Protein AF-A0A7G2LX81-F1 (afdb_monomer_lite)

Radius of gyration: 15.37 Å; chains: 1; bounding box: 32×20×50 Å

Sequence (93 aa):
DKDISMANLKWTLEEFFAAFFEIDGIKTRFRASHFPFTEPSAEVDIQCSWVDGQLRIGEGDGWLEVLGSGMVHPKVLQAGGIDPNEWQGFAFG

Secondary structure (DSSP, 8-state):
--S--HHHHHHHHHHHHHHHHT-TT--EEEEEEEETTEEEEEEEEEEEEEETTEEEET-SSEEEEEEEEEEEPHHHHHHTT--TTT---EEE-

pLDDT: mean 96.98, std 1.96, range [85.38, 98.69]

Foldseek 3Di:
DQDDDVVNVVVVVQVVCCVVVVHHPWDKDWDADDDPQAPRKTFIWTDWDADPNDIDTSDDHDIDTDKIKHKGDQVNCVVVVHHPNRDTDMDMD

Structure (mmCIF, N/CA/C/O backbone):
data_AF-A0A7G2LX81-F1
#
_entry.id   AF-A0A7G2LX81-F1
#
loop_
_atom_site.group_PDB
_atom_site.id
_atom_site.type_symbol
_atom_site.label_atom_id
_atom_site.label_alt_id
_atom_site.label_comp_id
_atom_site.label_asym_id
_atom_site.label_entity_id
_atom_site.l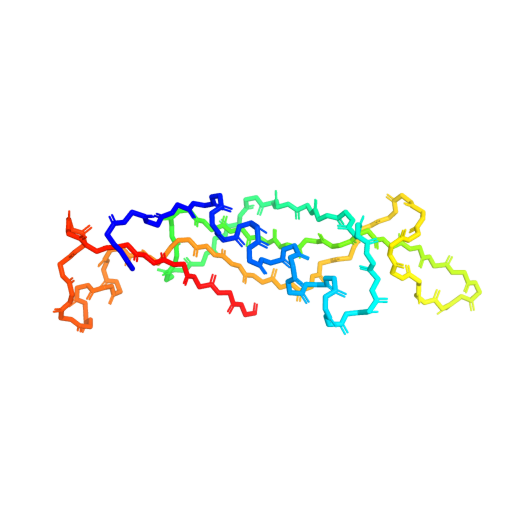abel_seq_id
_atom_site.pdbx_PDB_ins_code
_atom_site.Cartn_x
_atom_site.Cartn_y
_atom_site.Cartn_z
_atom_site.occupancy
_atom_site.B_iso_or_equiv
_atom_site.auth_seq_id
_atom_site.auth_comp_id
_atom_site.auth_asym_id
_atom_site.auth_atom_id
_atom_site.pdbx_PDB_model_num
ATOM 1 N N . ASP A 1 1 ? -1.697 -6.857 13.217 1.00 85.38 1 ASP A N 1
ATOM 2 C CA . ASP A 1 1 ? -0.727 -6.698 14.324 1.00 85.38 1 ASP A CA 1
ATOM 3 C C . ASP A 1 1 ? -1.124 -5.448 15.117 1.00 85.38 1 ASP A C 1
ATOM 5 O O . ASP A 1 1 ? -2.031 -4.746 14.673 1.00 85.38 1 ASP A O 1
ATOM 9 N N . LYS A 1 2 ? -0.543 -5.194 16.289 1.00 92.00 2 LYS A N 1
ATOM 10 C CA . LYS A 1 2 ? -0.884 -4.034 17.133 1.00 92.00 2 LYS A CA 1
ATOM 11 C C . LYS A 1 2 ? -0.173 -2.748 16.709 1.00 92.00 2 LYS A C 1
ATOM 13 O O . LYS A 1 2 ? -0.614 -1.672 17.085 1.00 92.00 2 LYS A O 1
ATOM 18 N N . ASP A 1 3 ? 0.898 -2.874 15.927 1.00 94.38 3 ASP A N 1
ATOM 19 C CA . ASP A 1 3 ? 1.705 -1.754 15.433 1.00 94.38 3 ASP A CA 1
ATOM 20 C C . ASP A 1 3 ? 1.849 -1.842 13.903 1.00 94.38 3 ASP A C 1
ATOM 22 O O . ASP A 1 3 ? 2.910 -2.150 13.361 1.00 94.38 3 ASP A O 1
ATOM 26 N N . ILE A 1 4 ? 0.727 -1.674 13.189 1.00 96.94 4 ILE A N 1
ATOM 27 C CA . ILE A 1 4 ? 0.690 -1.665 11.717 1.00 96.94 4 ILE A CA 1
ATOM 28 C C . ILE A 1 4 ? 0.437 -0.247 11.232 1.00 96.94 4 ILE A C 1
ATOM 30 O O . ILE A 1 4 ? -0.542 0.398 11.600 1.00 96.94 4 ILE A O 1
ATOM 34 N N . SER A 1 5 ? 1.279 0.206 10.311 1.00 96.69 5 SER A N 1
ATOM 35 C CA . SER A 1 5 ? 1.220 1.542 9.731 1.00 96.69 5 SER A CA 1
ATOM 36 C C . SER A 1 5 ? 1.150 1.509 8.203 1.00 96.69 5 SER A C 1
ATOM 38 O O . SER A 1 5 ? 1.404 0.486 7.562 1.00 96.69 5 SER A O 1
ATOM 40 N N . MET A 1 6 ? 0.904 2.675 7.597 1.00 97.06 6 MET A N 1
ATOM 41 C CA . MET A 1 6 ? 1.040 2.838 6.145 1.00 97.06 6 MET A CA 1
ATOM 42 C C . MET A 1 6 ? 2.456 2.543 5.643 1.00 97.06 6 MET A C 1
ATOM 44 O O . MET A 1 6 ? 2.609 2.197 4.477 1.00 97.06 6 MET A O 1
ATOM 48 N N . ALA A 1 7 ? 3.493 2.663 6.481 1.00 97.50 7 ALA A N 1
ATOM 49 C CA . ALA A 1 7 ? 4.848 2.297 6.075 1.00 97.50 7 ALA A CA 1
ATOM 50 C C . ALA A 1 7 ? 4.953 0.788 5.807 1.00 97.50 7 ALA A C 1
ATOM 52 O O . ALA A 1 7 ? 5.560 0.384 4.820 1.00 97.50 7 ALA A O 1
ATOM 53 N N . ASN A 1 8 ? 4.287 -0.036 6.626 1.00 98.25 8 ASN A N 1
ATOM 54 C CA . ASN A 1 8 ? 4.235 -1.482 6.420 1.00 98.25 8 ASN A CA 1
ATOM 55 C C . ASN A 1 8 ? 3.484 -1.837 5.132 1.00 98.25 8 ASN A C 1
ATOM 57 O O . ASN A 1 8 ? 3.946 -2.701 4.390 1.00 98.25 8 ASN A O 1
ATOM 61 N N . LEU A 1 9 ? 2.367 -1.155 4.843 1.00 98.38 9 LEU A N 1
ATOM 62 C CA . LEU A 1 9 ? 1.639 -1.339 3.584 1.00 98.38 9 LEU A CA 1
ATOM 63 C C . LEU A 1 9 ? 2.516 -0.985 2.378 1.00 98.38 9 LEU A C 1
ATOM 65 O O . LEU A 1 9 ? 2.603 -1.771 1.440 1.00 98.38 9 LEU A O 1
ATOM 69 N N . LYS A 1 10 ? 3.187 0.173 2.414 1.00 97.56 10 LYS A N 1
ATOM 70 C CA . LYS A 1 10 ? 4.069 0.618 1.327 1.00 97.56 10 LYS A CA 1
ATOM 71 C C . LYS A 1 10 ? 5.174 -0.388 1.049 1.00 97.56 10 LYS A C 1
ATOM 73 O O . LYS A 1 10 ? 5.301 -0.822 -0.087 1.00 97.56 10 LYS A O 1
ATOM 78 N N . TRP A 1 11 ? 5.892 -0.803 2.091 1.00 97.44 11 TRP A N 1
ATOM 79 C CA . TRP A 1 11 ? 6.964 -1.782 1.952 1.00 97.44 11 TRP A CA 1
ATOM 80 C C . TRP A 1 11 ? 6.4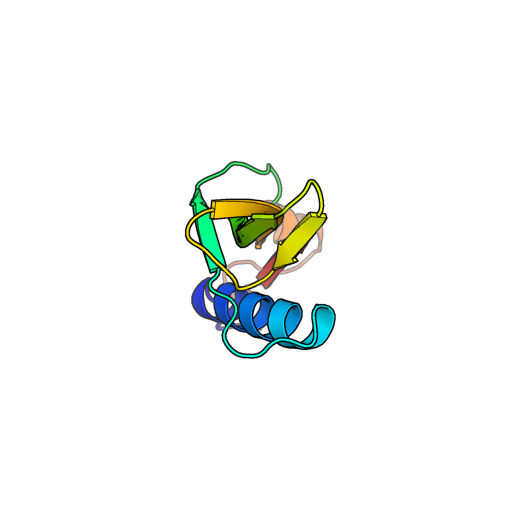40 -3.118 1.414 1.00 97.44 11 TRP A C 1
ATOM 82 O O . TRP A 1 11 ? 6.985 -3.656 0.462 1.00 97.44 11 TRP A O 1
ATOM 92 N N . THR A 1 12 ? 5.318 -3.611 1.950 1.00 97.88 12 THR A N 1
ATOM 93 C CA . THR A 1 12 ? 4.698 -4.859 1.469 1.00 97.88 12 THR A CA 1
ATOM 94 C C . THR A 1 12 ? 4.376 -4.790 -0.023 1.00 97.88 12 THR A C 1
ATOM 96 O O . THR A 1 12 ? 4.605 -5.758 -0.740 1.00 97.88 12 THR A O 1
ATOM 99 N N . LEU A 1 13 ? 3.853 -3.658 -0.497 1.00 98.00 13 LEU A N 1
ATOM 100 C CA . LEU A 1 13 ? 3.518 -3.473 -1.906 1.00 98.00 13 LEU A CA 1
ATOM 101 C C . LEU A 1 13 ? 4.756 -3.294 -2.791 1.00 98.00 13 LEU A C 1
ATOM 103 O O . LEU A 1 13 ? 4.790 -3.847 -3.883 1.00 98.00 13 LEU A O 1
ATOM 107 N N . GLU A 1 14 ? 5.774 -2.568 -2.328 1.00 96.75 14 GLU A N 1
ATOM 108 C CA . GLU A 1 14 ? 7.059 -2.437 -3.028 1.00 96.75 14 GLU A CA 1
ATOM 109 C C . GLU A 1 14 ? 7.715 -3.810 -3.245 1.00 96.75 14 GLU A C 1
ATOM 111 O O . GLU A 1 14 ? 8.061 -4.149 -4.377 1.00 96.75 14 GLU A O 1
ATOM 116 N N . GLU A 1 15 ? 7.785 -4.639 -2.200 1.00 97.69 15 GLU A N 1
ATOM 117 C CA . GLU A 1 15 ? 8.309 -6.008 -2.294 1.00 97.69 15 GLU A CA 1
ATOM 118 C C . GLU A 1 15 ? 7.405 -6.919 -3.134 1.00 97.69 15 GLU A C 1
ATOM 120 O O . GLU A 1 15 ? 7.894 -7.729 -3.922 1.00 97.69 15 GLU A O 1
ATOM 125 N N . PHE A 1 16 ? 6.080 -6.780 -3.009 1.00 97.62 16 PHE A N 1
ATOM 126 C CA . PHE A 1 16 ? 5.131 -7.534 -3.826 1.00 97.62 16 PHE A CA 1
ATOM 127 C C . PHE A 1 16 ? 5.340 -7.257 -5.314 1.00 97.62 16 PHE A C 1
ATOM 129 O O . PHE A 1 16 ? 5.403 -8.204 -6.092 1.00 97.62 16 PHE A O 1
ATOM 136 N N . PHE A 1 17 ? 5.478 -5.995 -5.724 1.00 97.25 17 PHE A N 1
ATOM 137 C CA . PHE A 1 17 ? 5.703 -5.668 -7.131 1.00 97.25 17 PHE A CA 1
ATOM 138 C C . PHE A 1 17 ? 7.068 -6.134 -7.620 1.00 97.25 17 PHE A C 1
ATOM 140 O O . PHE A 1 17 ? 7.145 -6.646 -8.736 1.00 97.25 17 PHE A O 1
ATOM 147 N N . ALA A 1 18 ? 8.115 -6.003 -6.800 1.00 96.31 18 ALA A N 1
ATOM 148 C CA . ALA A 1 18 ? 9.436 -6.508 -7.157 1.00 96.31 18 ALA A CA 1
ATOM 149 C C . ALA A 1 18 ? 9.402 -8.023 -7.416 1.00 96.31 18 ALA A C 1
ATOM 151 O O . ALA A 1 18 ? 9.895 -8.492 -8.441 1.00 96.31 18 ALA A O 1
ATOM 152 N N . ALA A 1 19 ? 8.726 -8.776 -6.544 1.00 97.62 19 ALA A N 1
ATOM 153 C CA . ALA A 1 19 ? 8.549 -10.215 -6.696 1.00 97.62 19 ALA A CA 1
ATOM 154 C C . ALA A 1 19 ? 7.613 -10.593 -7.858 1.00 97.62 19 ALA A C 1
ATOM 156 O O . ALA A 1 19 ? 7.896 -11.538 -8.586 1.00 97.62 19 ALA A O 1
ATOM 157 N N . PHE A 1 20 ? 6.497 -9.881 -8.036 1.00 96.94 20 PHE A N 1
ATOM 158 C CA . PHE A 1 20 ? 5.473 -10.214 -9.030 1.00 96.94 20 PHE A CA 1
ATOM 159 C C . PHE A 1 20 ? 5.924 -9.929 -10.464 1.00 96.94 20 PHE A C 1
ATOM 161 O O . PHE A 1 20 ? 5.635 -10.711 -11.366 1.00 96.94 20 PHE A O 1
ATOM 168 N N . PHE A 1 21 ? 6.615 -8.808 -10.679 1.00 95.88 21 PHE A N 1
ATOM 169 C CA . PHE A 1 21 ? 7.138 -8.438 -11.994 1.00 95.88 21 PHE A CA 1
ATOM 170 C C . PHE A 1 21 ? 8.568 -8.924 -12.233 1.00 95.88 21 PHE A C 1
ATOM 172 O O . PHE A 1 21 ? 9.066 -8.746 -13.340 1.00 95.88 21 PHE A O 1
ATOM 179 N N . GLU A 1 22 ? 9.212 -9.526 -11.227 1.00 96.75 22 GLU A N 1
ATOM 180 C CA . GLU A 1 22 ? 10.606 -9.989 -11.277 1.00 96.75 22 GLU A CA 1
ATOM 181 C C . GLU A 1 22 ? 11.593 -8.857 -11.637 1.00 96.75 22 GLU A C 1
ATOM 183 O O . GLU A 1 22 ? 12.556 -9.050 -12.381 1.00 96.75 22 GLU A O 1
ATOM 188 N N . ILE A 1 23 ? 11.341 -7.648 -11.121 1.00 95.69 23 ILE A N 1
ATOM 189 C CA . ILE A 1 23 ? 12.157 -6.449 -11.361 1.00 95.69 23 ILE A CA 1
ATOM 190 C C . ILE A 1 23 ? 12.451 -5.773 -10.024 1.00 95.69 23 ILE A C 1
ATOM 192 O O . ILE A 1 23 ? 11.549 -5.289 -9.344 1.00 95.69 23 ILE A O 1
ATOM 196 N N . ASP A 1 24 ? 13.729 -5.661 -9.677 1.00 94.38 24 ASP A N 1
ATOM 197 C CA . ASP A 1 24 ? 14.145 -4.945 -8.474 1.00 94.38 24 ASP A CA 1
ATOM 198 C C . ASP A 1 24 ? 14.002 -3.424 -8.638 1.00 94.38 24 ASP A C 1
ATOM 200 O O . ASP A 1 24 ? 14.296 -2.851 -9.689 1.00 94.38 24 ASP A O 1
ATOM 204 N N . GLY A 1 25 ? 13.601 -2.740 -7.563 1.00 90.06 25 GLY A N 1
ATOM 205 C CA . GLY A 1 25 ? 13.623 -1.276 -7.502 1.00 90.06 25 GLY A CA 1
ATOM 206 C C . GLY A 1 25 ? 12.581 -0.566 -8.374 1.00 90.06 25 GLY A C 1
ATOM 207 O O . GLY A 1 25 ? 12.777 0.608 -8.705 1.00 90.06 25 GLY A O 1
ATOM 208 N N . ILE A 1 26 ? 11.476 -1.236 -8.732 1.00 94.31 26 ILE A N 1
ATOM 209 C CA . ILE A 1 26 ? 10.327 -0.589 -9.385 1.00 94.31 26 ILE A CA 1
ATOM 210 C C . ILE A 1 26 ? 9.868 0.583 -8.519 1.00 94.31 26 ILE A C 1
ATOM 212 O O . ILE A 1 26 ? 9.520 0.420 -7.349 1.00 94.31 26 ILE A O 1
ATOM 216 N N . LYS A 1 27 ? 9.825 1.783 -9.102 1.00 96.50 27 LYS A N 1
ATOM 217 C CA . LYS A 1 27 ? 9.292 2.944 -8.392 1.00 96.50 27 LYS A CA 1
ATOM 218 C C . LYS A 1 27 ? 7.778 2.830 -8.281 1.00 96.50 27 LYS A C 1
ATOM 220 O O . LYS A 1 27 ? 7.085 2.658 -9.285 1.00 96.50 27 LYS A O 1
ATOM 225 N N . THR A 1 28 ? 7.281 3.007 -7.066 1.00 97.00 28 THR A N 1
ATOM 226 C CA . THR A 1 28 ? 5.856 3.053 -6.745 1.00 97.00 28 THR A CA 1
ATOM 227 C C . THR A 1 28 ? 5.426 4.488 -6.443 1.00 97.00 28 THR A C 1
A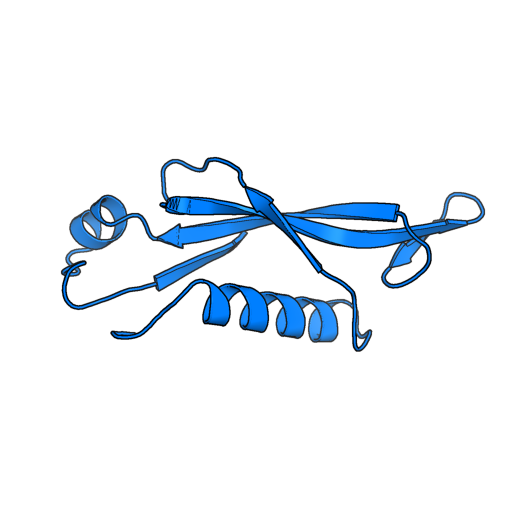TOM 229 O O . THR A 1 28 ? 6.210 5.324 -5.980 1.00 97.00 28 THR A O 1
ATOM 232 N N . ARG A 1 29 ? 4.159 4.803 -6.714 1.00 97.56 29 ARG A N 1
ATOM 233 C CA . ARG A 1 29 ? 3.548 6.089 -6.370 1.00 97.56 29 ARG A CA 1
ATOM 234 C C . ARG A 1 29 ? 2.191 5.860 -5.729 1.00 97.56 29 ARG A C 1
ATOM 236 O O . ARG A 1 29 ? 1.295 5.299 -6.343 1.00 97.56 29 ARG A O 1
ATOM 243 N N . PHE A 1 30 ? 2.044 6.360 -4.508 1.00 97.94 30 PHE A N 1
ATOM 244 C CA . PHE A 1 30 ? 0.807 6.289 -3.737 1.00 97.94 30 PHE A CA 1
ATOM 245 C C . PHE A 1 30 ? 0.048 7.603 -3.874 1.00 97.94 30 PHE A C 1
ATOM 247 O O . PHE A 1 30 ? 0.548 8.655 -3.463 1.00 97.94 30 PHE A O 1
ATOM 254 N N . ARG A 1 31 ? -1.157 7.550 -4.434 1.00 98.38 31 ARG A N 1
ATOM 255 C CA . ARG A 1 31 ? -2.046 8.706 -4.586 1.00 98.38 31 ARG A CA 1
ATOM 256 C C . ARG A 1 31 ? -3.218 8.558 -3.635 1.00 98.38 31 ARG A C 1
ATOM 258 O O . ARG A 1 31 ? -3.822 7.496 -3.590 1.00 98.38 31 ARG A O 1
ATOM 265 N N . ALA A 1 32 ? -3.544 9.607 -2.881 1.00 97.88 32 ALA A N 1
ATOM 266 C CA . ALA A 1 32 ? -4.721 9.587 -2.016 1.00 97.88 32 ALA A CA 1
ATOM 267 C C . ALA A 1 32 ? -5.981 9.306 -2.850 1.00 97.88 32 ALA A C 1
ATOM 269 O O . ALA A 1 32 ? -6.199 9.953 -3.874 1.00 97.88 32 ALA A O 1
ATOM 270 N N . SER A 1 33 ? -6.784 8.347 -2.401 1.00 97.75 33 SER A N 1
ATOM 271 C CA . SER A 1 33 ? -8.059 7.972 -3.020 1.00 97.75 33 SER A CA 1
ATOM 272 C C . SER A 1 33 ? -9.098 7.731 -1.917 1.00 97.75 33 SER A C 1
ATOM 274 O O . SER A 1 33 ? -8.890 8.134 -0.769 1.00 97.75 33 SER A O 1
ATOM 276 N N . HIS A 1 34 ? -10.230 7.114 -2.242 1.00 97.88 34 HIS A N 1
ATOM 277 C CA . HIS A 1 34 ? -11.285 6.809 -1.283 1.00 97.88 34 HIS A CA 1
ATOM 278 C C . HIS A 1 34 ? -11.901 5.433 -1.537 1.00 97.88 34 HIS A C 1
ATOM 280 O O . HIS A 1 34 ? -12.536 5.209 -2.567 1.00 97.88 34 HIS A O 1
ATOM 286 N N . PHE A 1 35 ? -11.802 4.553 -0.539 1.00 98.19 35 PHE A N 1
ATOM 287 C CA . PHE A 1 35 ? -12.551 3.302 -0.481 1.00 98.19 35 PHE A CA 1
ATOM 288 C C . PHE A 1 35 ? -13.293 3.214 0.861 1.00 98.19 35 PHE A C 1
ATOM 290 O O . PHE A 1 35 ? -12.675 3.420 1.902 1.00 98.19 35 PHE A O 1
ATOM 297 N N . PRO A 1 36 ? -14.594 2.860 0.900 1.00 98.06 36 PRO A N 1
ATOM 298 C CA . PRO A 1 36 ? -15.379 2.877 2.144 1.00 98.06 36 PRO A CA 1
ATOM 299 C C . PRO A 1 36 ? -14.862 1.968 3.273 1.00 98.06 36 PRO A C 1
ATOM 301 O O . PRO A 1 36 ? -15.268 2.117 4.425 1.00 98.06 36 PRO A O 1
ATOM 304 N N . PHE A 1 37 ? -14.014 0.993 2.943 1.00 97.88 37 PHE A N 1
ATOM 305 C CA . PHE A 1 37 ? -13.471 -0.004 3.865 1.00 97.88 37 PHE A CA 1
ATOM 306 C C . PHE A 1 37 ? -12.031 0.290 4.319 1.00 97.88 37 PHE A C 1
ATOM 308 O O . PHE A 1 37 ? -11.514 -0.445 5.165 1.00 97.88 37 PHE A O 1
ATOM 315 N N . THR A 1 38 ? -11.402 1.369 3.837 1.00 98.62 38 THR A N 1
ATOM 316 C CA . THR A 1 38 ? -10.067 1.807 4.272 1.00 98.62 38 THR A CA 1
ATOM 317 C C . THR A 1 38 ? -10.004 3.307 4.564 1.00 98.62 38 THR A C 1
ATOM 319 O O . THR A 1 38 ? -10.629 4.105 3.880 1.00 98.62 38 THR A O 1
ATOM 322 N N . GLU A 1 39 ? -9.225 3.710 5.566 1.00 97.81 39 GLU A N 1
ATOM 323 C CA . GLU A 1 39 ? -8.950 5.113 5.892 1.00 97.81 39 GLU A CA 1
ATOM 324 C C . GLU A 1 39 ? -7.619 5.237 6.671 1.00 97.81 39 GLU A C 1
ATOM 326 O O . GLU A 1 39 ? -7.530 4.722 7.789 1.00 97.81 39 GLU A O 1
ATOM 331 N N . PRO A 1 40 ? -6.580 5.915 6.135 1.00 97.88 40 PRO A N 1
ATOM 332 C CA . PRO A 1 40 ? -6.515 6.520 4.801 1.00 97.88 40 PRO A CA 1
ATOM 333 C C . PRO A 1 40 ? -6.490 5.479 3.667 1.00 97.88 40 PRO A C 1
ATOM 335 O O . PRO A 1 40 ? -6.030 4.350 3.853 1.00 97.88 40 PRO A O 1
ATOM 338 N N . SER A 1 41 ? -6.953 5.903 2.488 1.00 98.62 41 SER A N 1
ATOM 339 C CA . SER A 1 41 ? -7.007 5.123 1.242 1.00 98.62 41 SER A CA 1
ATOM 340 C C . SER A 1 41 ? -6.034 5.663 0.185 1.00 98.62 41 SER A C 1
ATOM 342 O O . SER A 1 41 ? -5.809 6.874 0.099 1.00 98.62 41 SER A O 1
ATOM 344 N N . ALA A 1 42 ? -5.479 4.782 -0.647 1.00 98.56 42 ALA A N 1
ATOM 345 C CA . ALA A 1 42 ? -4.569 5.138 -1.728 1.00 98.56 42 ALA A CA 1
ATOM 346 C C . ALA A 1 42 ? -4.699 4.230 -2.962 1.00 98.56 42 ALA A C 1
ATOM 348 O O . ALA A 1 42 ? -4.739 3.009 -2.841 1.00 98.56 42 ALA A O 1
ATOM 349 N N . GLU A 1 43 ? -4.675 4.831 -4.146 1.00 98.69 43 GLU A N 1
ATOM 350 C CA . GLU A 1 43 ? -4.352 4.146 -5.404 1.00 98.69 43 GLU A CA 1
ATOM 351 C C . GLU A 1 43 ? -2.836 4.036 -5.553 1.00 98.69 43 GLU A C 1
ATOM 353 O O . GLU A 1 43 ? -2.085 4.901 -5.076 1.00 98.69 43 GLU A O 1
ATOM 358 N N . VAL A 1 44 ? -2.384 2.968 -6.206 1.00 98.44 44 VAL A N 1
ATOM 359 C CA . VAL A 1 44 ? -0.964 2.660 -6.353 1.00 98.44 44 VAL A CA 1
ATOM 360 C C . VAL A 1 44 ? -0.619 2.534 -7.824 1.00 98.44 44 VAL A C 1
ATOM 362 O O . VAL A 1 44 ? -1.170 1.698 -8.542 1.00 98.44 44 VAL A O 1
ATOM 365 N N . ASP A 1 45 ? 0.329 3.365 -8.247 1.00 98.31 45 ASP A N 1
ATOM 366 C CA . ASP A 1 45 ? 0.895 3.325 -9.584 1.00 98.31 45 ASP A CA 1
ATOM 367 C C . ASP A 1 45 ? 2.316 2.757 -9.552 1.00 98.31 45 ASP A C 1
ATOM 369 O O . ASP A 1 45 ? 3.060 2.970 -8.588 1.00 98.31 45 ASP A O 1
ATOM 373 N N . ILE A 1 46 ? 2.726 2.125 -10.649 1.00 97.75 46 ILE A N 1
ATOM 374 C CA . ILE A 1 46 ? 4.110 1.709 -10.899 1.00 97.75 46 ILE A CA 1
ATOM 375 C C . ILE A 1 46 ? 4.694 2.448 -12.103 1.00 97.75 46 ILE A C 1
ATOM 377 O O . ILE A 1 46 ? 3.975 2.825 -13.033 1.00 97.75 46 ILE A O 1
ATOM 381 N N . GLN A 1 47 ? 6.006 2.673 -12.073 1.00 97.56 47 GLN A N 1
ATOM 382 C CA . GLN A 1 47 ? 6.737 3.303 -13.170 1.00 97.56 47 GLN A CA 1
ATOM 383 C C . GLN A 1 47 ? 6.656 2.453 -14.440 1.00 97.56 47 GLN A C 1
ATOM 385 O O . GLN A 1 47 ? 6.856 1.235 -14.399 1.00 97.56 47 GLN A O 1
ATOM 390 N N . CYS A 1 48 ? 6.395 3.097 -15.575 1.00 97.31 48 CYS A N 1
ATOM 391 C CA . CYS A 1 48 ? 6.341 2.415 -16.859 1.00 97.31 48 CYS A CA 1
ATOM 392 C C . CYS A 1 48 ? 6.671 3.316 -18.053 1.00 97.31 48 CYS A C 1
ATOM 394 O O . CYS A 1 48 ? 6.581 4.546 -17.998 1.00 97.31 48 CYS A O 1
ATOM 396 N N . SER A 1 49 ? 6.939 2.677 -19.187 1.00 97.31 49 SER A N 1
ATOM 397 C CA . SER A 1 49 ? 7.037 3.318 -20.494 1.00 97.31 49 SER A CA 1
ATOM 398 C C . SER A 1 49 ? 6.286 2.518 -21.555 1.00 97.31 49 SER A C 1
ATOM 400 O O . SER A 1 49 ? 5.968 1.344 -21.365 1.00 97.31 49 SER A O 1
ATOM 402 N N . TRP A 1 50 ? 5.993 3.172 -22.678 1.00 96.06 50 TRP A N 1
ATOM 403 C CA . TRP A 1 50 ? 5.402 2.543 -23.853 1.00 96.06 50 TRP A CA 1
ATOM 404 C C . TRP A 1 50 ? 6.374 2.681 -25.021 1.00 96.06 50 TRP A C 1
ATOM 406 O O . TRP A 1 50 ? 6.720 3.798 -25.405 1.00 96.06 50 TRP A O 1
ATOM 416 N N . VAL A 1 51 ? 6.810 1.554 -25.582 1.00 95.31 51 VAL A N 1
ATOM 417 C CA . VAL A 1 51 ? 7.750 1.496 -26.711 1.00 95.31 51 VAL A CA 1
ATOM 418 C C . VAL A 1 51 ? 7.134 0.615 -27.787 1.00 95.31 51 VAL A C 1
ATOM 420 O O . VAL A 1 51 ? 6.824 -0.543 -27.525 1.00 95.31 51 VAL A O 1
ATOM 423 N N . ASP A 1 52 ? 6.896 1.174 -28.974 1.00 95.44 52 ASP A N 1
ATOM 424 C CA . ASP A 1 52 ? 6.285 0.465 -30.111 1.00 95.44 52 ASP A CA 1
ATOM 425 C C . ASP A 1 52 ? 4.953 -0.236 -29.767 1.00 95.44 52 ASP A C 1
ATOM 427 O O . ASP A 1 52 ? 4.639 -1.321 -30.254 1.00 95.44 52 ASP A O 1
ATOM 431 N N . GLY A 1 53 ? 4.160 0.386 -28.887 1.00 93.94 53 GLY A N 1
ATOM 432 C CA . GLY A 1 53 ? 2.881 -0.154 -28.410 1.00 93.94 53 GLY A CA 1
ATOM 433 C C . GLY A 1 53 ? 2.998 -1.230 -27.325 1.00 93.94 53 GLY A C 1
ATOM 434 O O . GLY A 1 53 ? 1.974 -1.742 -26.880 1.00 93.94 53 GLY A O 1
ATOM 435 N N . GLN A 1 54 ? 4.210 -1.557 -26.868 1.00 95.56 54 GLN A N 1
ATOM 436 C CA . GLN A 1 54 ? 4.451 -2.483 -25.762 1.00 95.56 54 GLN A CA 1
ATOM 437 C C . GLN A 1 54 ? 4.699 -1.728 -24.454 1.00 95.56 54 GLN A C 1
ATOM 439 O O . GLN A 1 54 ? 5.484 -0.779 -24.411 1.00 95.56 54 GLN A O 1
ATOM 444 N N . LEU A 1 55 ? 4.045 -2.179 -23.384 1.00 95.50 55 LEU A N 1
ATOM 445 C CA . LEU A 1 55 ? 4.259 -1.691 -22.026 1.00 95.50 55 LEU A CA 1
ATOM 446 C C . LEU A 1 55 ? 5.551 -2.284 -21.456 1.00 95.50 55 LEU A C 1
ATOM 448 O O . LEU A 1 55 ? 5.739 -3.500 -21.475 1.00 95.50 55 LEU A O 1
ATOM 452 N N . ARG A 1 56 ? 6.407 -1.430 -20.898 1.00 95.88 56 ARG A N 1
ATOM 453 C CA . ARG A 1 56 ? 7.596 -1.830 -20.140 1.00 95.88 56 ARG A CA 1
ATOM 454 C C . ARG A 1 56 ? 7.504 -1.294 -18.722 1.00 95.88 56 ARG A C 1
ATOM 456 O O . ARG A 1 56 ? 7.368 -0.086 -18.531 1.00 95.88 56 ARG A O 1
ATOM 463 N N . ILE A 1 57 ? 7.563 -2.187 -17.743 1.00 96.44 57 ILE A N 1
ATOM 464 C CA . ILE A 1 57 ? 7.508 -1.853 -16.315 1.00 96.44 57 ILE A CA 1
ATOM 465 C C . ILE A 1 57 ? 8.912 -1.501 -15.810 1.00 96.44 57 ILE A C 1
ATOM 467 O O . ILE A 1 57 ? 9.892 -2.082 -16.262 1.00 96.44 57 ILE A O 1
ATOM 471 N N . GLY A 1 58 ? 9.016 -0.533 -14.897 1.00 94.19 58 GLY A N 1
ATOM 472 C CA . GLY A 1 58 ? 10.286 -0.099 -14.300 1.00 94.19 58 GLY A CA 1
ATOM 473 C C . GLY A 1 58 ? 11.144 0.813 -15.188 1.00 94.19 58 GLY A C 1
ATOM 474 O O . GLY A 1 58 ? 12.222 1.234 -14.778 1.00 94.19 58 GLY A O 1
ATOM 475 N N . GLU A 1 59 ? 10.673 1.162 -16.388 1.00 94.19 59 GLU A N 1
ATOM 476 C CA . GLU A 1 59 ? 11.384 2.015 -17.350 1.00 94.19 59 GLU A CA 1
ATOM 477 C C . GLU A 1 59 ? 10.656 3.349 -17.582 1.00 94.19 59 GLU A C 1
ATOM 479 O O . GLU A 1 59 ? 9.436 3.422 -17.482 1.00 94.19 59 GLU A O 1
ATOM 484 N N . GLY A 1 60 ? 11.394 4.398 -17.963 1.00 93.69 60 GLY A N 1
ATOM 485 C CA . GLY A 1 60 ? 10.840 5.707 -18.350 1.00 93.69 60 GLY A CA 1
ATOM 486 C C . GLY A 1 60 ? 10.214 6.514 -17.206 1.00 93.69 60 GLY A C 1
ATOM 487 O O . GLY A 1 60 ? 10.459 6.239 -16.039 1.00 93.69 60 GLY A O 1
ATOM 488 N N . ASP A 1 61 ? 9.420 7.533 -17.540 1.00 94.88 61 ASP A N 1
ATOM 489 C CA . ASP A 1 61 ? 8.859 8.493 -16.565 1.00 94.88 61 ASP A CA 1
ATOM 490 C C . ASP A 1 61 ? 7.321 8.434 -16.459 1.00 94.88 61 ASP A C 1
ATOM 492 O O . ASP A 1 61 ? 6.689 9.281 -15.818 1.00 94.88 61 ASP A O 1
ATOM 496 N N . GLY A 1 62 ? 6.705 7.449 -17.118 1.00 96.81 62 GLY A N 1
ATOM 497 C CA . GLY A 1 62 ? 5.267 7.212 -17.071 1.00 96.81 62 GLY A CA 1
ATOM 498 C C . GLY A 1 62 ? 4.840 6.469 -15.807 1.00 96.81 62 GLY A C 1
ATOM 499 O O . GLY A 1 62 ? 5.658 5.923 -15.068 1.00 96.81 62 GLY A O 1
ATOM 500 N N . TRP A 1 63 ? 3.530 6.448 -15.578 1.00 97.81 63 TRP A N 1
ATOM 501 C CA . TRP A 1 63 ? 2.908 5.778 -14.442 1.00 97.81 63 TRP A CA 1
ATOM 502 C C . TRP A 1 63 ? 1.687 4.999 -14.908 1.00 97.81 63 TRP A C 1
ATOM 504 O O . TRP A 1 63 ? 0.890 5.523 -15.690 1.00 97.81 63 TRP A O 1
ATOM 514 N N . LEU A 1 64 ? 1.534 3.785 -14.394 1.00 97.44 64 LEU A N 1
ATOM 515 C CA . LEU A 1 64 ? 0.373 2.934 -14.616 1.00 97.44 64 LEU A CA 1
ATOM 516 C C . LEU A 1 64 ? -0.256 2.593 -13.268 1.00 97.44 64 LEU A C 1
ATOM 518 O O . LEU A 1 64 ? 0.423 2.025 -12.416 1.00 97.44 64 LEU A O 1
ATOM 522 N N . GLU A 1 65 ? -1.529 2.937 -13.084 1.00 98.00 65 GLU A N 1
ATOM 523 C CA . GLU A 1 65 ? -2.314 2.496 -11.926 1.00 98.00 65 GLU A CA 1
ATOM 524 C C . GLU A 1 65 ? -2.510 0.978 -11.989 1.00 98.00 65 GLU A C 1
ATOM 526 O O . GLU A 1 65 ? -2.888 0.448 -13.037 1.00 98.00 65 GLU A O 1
ATOM 531 N N . VAL A 1 66 ? -2.239 0.280 -10.884 1.00 97.25 66 VAL A N 1
ATOM 532 C CA . VAL A 1 66 ? -2.290 -1.191 -10.841 1.00 97.25 66 VAL A CA 1
ATOM 533 C C . VAL A 1 66 ? -3.152 -1.765 -9.723 1.00 97.25 66 VAL A C 1
ATOM 535 O O . VAL A 1 66 ? -3.580 -2.906 -9.866 1.00 97.25 66 VAL A O 1
ATOM 538 N N . LEU A 1 67 ? -3.412 -1.024 -8.637 1.00 97.56 67 LEU A N 1
ATOM 539 C CA . LEU A 1 67 ? -4.298 -1.474 -7.553 1.00 97.56 67 LEU A CA 1
ATOM 540 C C . LEU A 1 67 ? -4.777 -0.338 -6.637 1.00 97.56 67 LEU A C 1
ATOM 542 O O . LEU A 1 67 ? -4.221 0.767 -6.636 1.00 97.56 67 LEU A O 1
ATOM 546 N N . GLY A 1 68 ? -5.772 -0.652 -5.803 1.00 98.44 68 GLY A N 1
ATOM 547 C CA . GLY A 1 68 ? -6.221 0.154 -4.667 1.00 98.44 68 GLY A CA 1
ATOM 548 C C . GLY A 1 68 ? -5.752 -0.424 -3.328 1.00 98.44 68 GLY A C 1
ATOM 549 O O . GLY A 1 68 ? -5.538 -1.625 -3.173 1.00 98.44 68 GLY A O 1
ATOM 550 N N . SER A 1 69 ? -5.563 0.431 -2.325 1.00 98.62 69 SER A N 1
ATOM 551 C CA . SER A 1 69 ? -5.029 0.033 -1.020 1.00 98.62 69 SER A CA 1
ATOM 552 C C . SER A 1 69 ? -5.419 0.993 0.107 1.00 98.62 69 SER A C 1
ATOM 554 O O . SER A 1 69 ? -5.898 2.100 -0.137 1.00 98.62 69 SER A O 1
ATOM 556 N N . GLY A 1 70 ? -5.190 0.597 1.358 1.00 98.62 70 GLY A N 1
ATOM 557 C CA . GLY A 1 70 ? -5.292 1.504 2.499 1.00 98.62 70 GLY A CA 1
ATOM 558 C C . GLY A 1 70 ? -5.262 0.812 3.858 1.00 98.62 70 GLY A C 1
ATOM 559 O O . GLY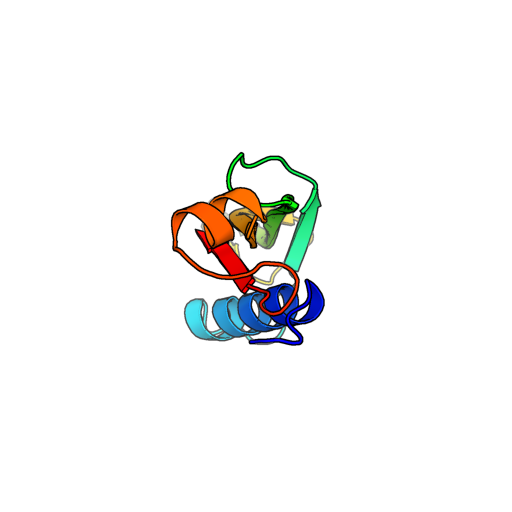 A 1 70 ? -5.182 -0.414 3.958 1.00 98.62 70 GLY A O 1
ATOM 560 N N . MET A 1 71 ? -5.345 1.610 4.921 1.00 98.62 71 MET A N 1
ATOM 561 C CA . MET A 1 71 ? -5.469 1.104 6.294 1.00 98.62 71 MET A CA 1
ATOM 562 C C . MET A 1 71 ? -6.909 0.674 6.547 1.00 98.62 71 MET A C 1
ATOM 564 O O . MET A 1 71 ? -7.820 1.437 6.254 1.00 98.62 71 MET A O 1
ATOM 568 N N . VAL A 1 72 ? -7.144 -0.519 7.088 1.00 98.44 72 VAL A N 1
ATOM 569 C CA . VAL A 1 72 ? -8.504 -1.039 7.303 1.00 98.44 72 VAL A CA 1
ATOM 570 C C . VAL A 1 72 ? -9.284 -0.103 8.225 1.00 98.44 72 VAL A C 1
ATOM 572 O O . VAL A 1 72 ? -8.839 0.229 9.323 1.00 98.44 72 VAL A O 1
ATOM 575 N N . HIS A 1 73 ? -10.471 0.312 7.784 1.00 98.44 73 HIS A N 1
ATOM 576 C CA . HIS A 1 73 ? -11.293 1.259 8.525 1.00 98.44 73 HIS A CA 1
ATOM 577 C C . HIS A 1 73 ? -11.758 0.645 9.869 1.00 98.44 73 HIS A C 1
ATOM 579 O O . HIS A 1 73 ? -12.228 -0.496 9.883 1.00 98.44 73 HIS A O 1
ATOM 585 N N . PRO A 1 74 ? -11.755 1.385 11.000 1.00 98.06 74 PRO A N 1
ATOM 586 C CA . PRO A 1 74 ? -12.130 0.855 12.321 1.00 98.06 74 PRO A CA 1
ATOM 587 C C . PRO A 1 74 ? -13.489 0.143 12.376 1.00 98.06 74 PRO A C 1
ATOM 589 O O . PRO A 1 74 ? -13.626 -0.897 13.012 1.00 98.06 74 PRO A O 1
ATOM 592 N N . LYS A 1 75 ? -14.498 0.660 11.661 1.00 98.44 75 LYS A N 1
ATOM 593 C CA . LYS A 1 75 ? -15.818 0.007 11.530 1.00 98.44 75 LYS A CA 1
ATOM 594 C C . LYS A 1 75 ? -15.758 -1.391 10.901 1.00 98.44 75 LYS A C 1
ATOM 596 O O . LYS A 1 75 ? -16.579 -2.230 11.250 1.00 98.44 75 LYS A O 1
ATOM 601 N N . VAL A 1 76 ? -14.813 -1.645 9.994 1.00 98.44 76 VAL A N 1
ATOM 602 C CA . VAL A 1 76 ? -14.613 -2.972 9.390 1.00 98.44 76 VAL A CA 1
ATOM 603 C C . VAL A 1 76 ? -14.031 -3.931 10.428 1.00 98.44 76 VAL A C 1
ATOM 605 O O . VAL A 1 76 ? -14.539 -5.038 10.578 1.00 98.44 76 VAL A O 1
ATOM 608 N N . LEU A 1 77 ? -13.039 -3.487 11.209 1.00 98.06 77 LEU A N 1
ATOM 609 C CA . LEU A 1 77 ? -12.479 -4.275 12.316 1.00 98.06 77 LEU A CA 1
ATOM 610 C C . LEU A 1 77 ? -13.547 -4.610 13.367 1.00 98.06 77 LEU A C 1
ATOM 612 O O . LEU A 1 77 ? -13.711 -5.773 13.732 1.00 98.06 77 LEU A O 1
ATOM 616 N N . GLN A 1 78 ? -14.340 -3.617 13.778 1.00 98.38 78 GLN A N 1
ATOM 617 C CA . GLN A 1 78 ? -15.436 -3.802 14.733 1.00 98.38 78 GLN A CA 1
ATOM 618 C C . GLN A 1 78 ? -16.492 -4.788 14.223 1.00 98.38 78 GLN A C 1
ATOM 620 O O . GLN A 1 78 ? -16.943 -5.645 14.981 1.00 98.38 78 GLN A O 1
ATOM 625 N N . ALA A 1 79 ? -16.866 -4.706 12.942 1.00 98.25 79 ALA A N 1
ATOM 626 C CA . ALA A 1 79 ? -17.798 -5.651 12.329 1.00 98.25 79 ALA A CA 1
ATOM 627 C C . ALA A 1 79 ? -17.251 -7.092 12.311 1.00 98.25 79 ALA A C 1
ATOM 629 O O . ALA A 1 79 ? -18.032 -8.040 12.361 1.00 98.25 79 ALA A O 1
ATOM 630 N N . GLY A 1 80 ? -15.924 -7.256 12.287 1.00 97.56 80 GLY A N 1
ATOM 631 C CA . GLY A 1 80 ? -15.227 -8.535 12.436 1.00 97.56 80 GLY A CA 1
ATOM 632 C C . GLY A 1 80 ? -14.965 -8.970 13.884 1.00 97.56 80 GLY A C 1
ATOM 633 O O . GLY A 1 80 ? -14.321 -9.995 14.088 1.00 97.56 80 GLY A O 1
ATOM 634 N N . GLY A 1 81 ? -15.431 -8.219 14.890 1.00 98.12 81 GLY A N 1
ATOM 635 C CA . GLY A 1 81 ? -15.220 -8.534 16.308 1.00 98.12 81 GLY A CA 1
ATOM 636 C C . GLY A 1 81 ? -13.819 -8.206 16.840 1.00 98.12 81 GLY A C 1
ATOM 637 O O . GLY A 1 81 ? -13.402 -8.782 17.841 1.00 98.12 81 GLY A O 1
ATOM 638 N N . ILE A 1 82 ? -13.089 -7.301 16.181 1.00 97.81 82 ILE A N 1
ATOM 639 C CA . ILE A 1 82 ? -11.720 -6.901 16.534 1.00 97.81 82 ILE A CA 1
ATOM 640 C C . ILE A 1 82 ? -11.735 -5.471 17.099 1.00 97.81 82 ILE A C 1
ATOM 642 O O . ILE A 1 82 ? -12.328 -4.578 16.492 1.00 97.81 82 ILE A O 1
ATOM 646 N N . ASP A 1 83 ? -11.077 -5.238 18.2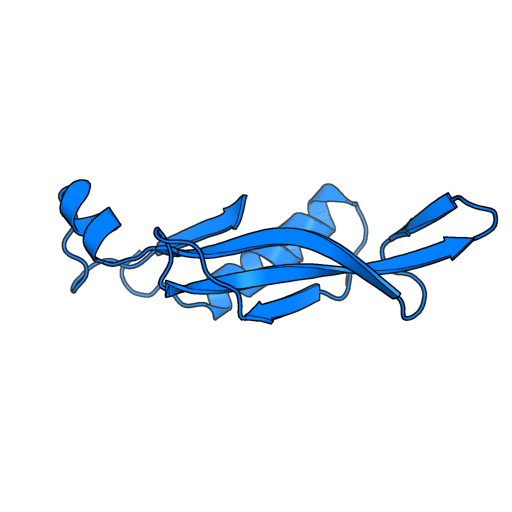44 1.00 97.81 83 ASP A N 1
ATOM 647 C CA . ASP A 1 83 ? -10.957 -3.900 18.848 1.00 97.81 83 ASP A CA 1
ATOM 648 C C . ASP A 1 83 ? -9.951 -3.029 18.065 1.00 97.81 83 ASP A C 1
ATOM 650 O O . ASP A 1 83 ? -8.749 -3.319 18.091 1.00 97.81 83 ASP A O 1
ATOM 654 N N . PRO A 1 84 ? -10.395 -1.948 17.391 1.00 97.25 84 PRO A N 1
ATOM 655 C CA . PRO A 1 84 ? -9.514 -1.086 16.604 1.00 97.25 84 PRO A CA 1
ATOM 656 C C . PRO A 1 84 ? -8.575 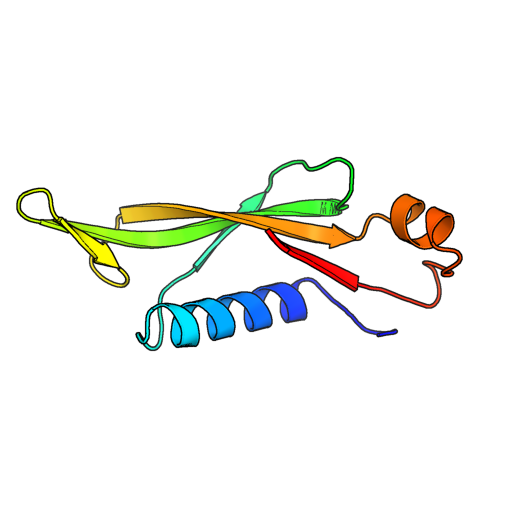-0.211 17.450 1.00 97.25 84 PRO A C 1
ATOM 658 O O . PRO A 1 84 ? -7.703 0.444 16.886 1.00 97.25 84 PRO A O 1
ATOM 661 N N . ASN A 1 85 ? -8.744 -0.160 18.778 1.00 96.12 85 ASN A N 1
ATOM 662 C CA . ASN A 1 85 ? -7.790 0.510 19.670 1.00 96.12 85 ASN A CA 1
ATOM 663 C C . ASN A 1 85 ? -6.591 -0.382 20.018 1.00 96.12 85 ASN A C 1
ATOM 665 O O . ASN A 1 85 ? -5.568 0.123 20.473 1.00 96.12 85 ASN A O 1
ATOM 669 N N . GLU A 1 86 ? -6.723 -1.698 19.838 1.00 97.19 86 GLU A N 1
ATOM 670 C CA . GLU A 1 86 ? -5.652 -2.664 20.088 1.00 97.19 86 GLU A CA 1
ATOM 671 C C . GLU A 1 86 ? -5.021 -3.166 18.785 1.00 97.19 86 GLU A C 1
ATOM 673 O O . GLU A 1 86 ? -3.821 -3.431 18.750 1.00 97.19 86 GLU A O 1
ATOM 678 N N . TRP A 1 87 ? -5.810 -3.300 17.716 1.00 97.62 87 TRP A N 1
ATOM 679 C CA . TRP A 1 87 ? -5.383 -3.930 16.470 1.00 97.62 87 TRP A CA 1
ATOM 680 C C . TRP A 1 87 ? -5.476 -2.991 15.277 1.00 97.62 87 TRP A C 1
ATOM 682 O O . TRP A 1 87 ? -6.460 -2.277 15.087 1.00 97.62 87 TRP A O 1
ATOM 692 N N . GLN A 1 88 ? -4.470 -3.084 14.412 1.00 97.06 88 GLN A N 1
ATOM 693 C CA . GLN A 1 88 ? -4.396 -2.376 13.142 1.00 97.06 88 GLN A CA 1
ATOM 694 C C . GLN A 1 88 ? -4.179 -3.362 11.986 1.00 97.06 88 GLN A C 1
ATOM 696 O O . GLN A 1 88 ? -3.695 -4.489 12.158 1.00 97.06 88 GLN A O 1
ATOM 701 N N . GLY A 1 89 ? -4.521 -2.920 10.778 1.00 97.75 89 GLY A N 1
ATOM 702 C CA . GLY A 1 89 ? -4.326 -3.691 9.557 1.00 97.75 89 GLY A CA 1
ATOM 703 C C . GLY A 1 89 ? -4.372 -2.814 8.315 1.00 97.75 89 GLY A C 1
ATOM 704 O O . GLY A 1 89 ? -4.890 -1.699 8.348 1.00 97.75 89 GLY A O 1
ATOM 705 N N . PHE A 1 90 ? -3.847 -3.339 7.215 1.00 98.44 90 PHE A N 1
ATOM 706 C CA . PHE A 1 90 ? -3.979 -2.760 5.883 1.00 98.44 90 PHE A CA 1
ATOM 707 C C . PHE A 1 90 ? -4.630 -3.770 4.934 1.00 98.44 90 PHE A C 1
ATOM 709 O O . PHE A 1 90 ? -4.630 -4.971 5.205 1.00 98.44 90 PHE A O 1
ATOM 716 N N . ALA A 1 91 ? -5.173 -3.280 3.825 1.00 98.31 91 ALA A N 1
ATOM 717 C CA . ALA A 1 91 ? -5.723 -4.082 2.740 1.00 98.31 91 ALA A CA 1
ATOM 718 C C . ALA A 1 91 ? -5.282 -3.511 1.385 1.00 98.31 91 ALA A C 1
ATOM 720 O O . ALA A 1 91 ? -4.999 -2.316 1.271 1.00 98.31 91 ALA A O 1
ATOM 721 N N . PHE A 1 92 ? -5.225 -4.367 0.367 1.00 98.38 92 PHE A N 1
ATOM 722 C CA . PHE A 1 92 ? -4.952 -4.000 -1.022 1.00 98.38 92 PHE A CA 1
ATOM 723 C C . PHE A 1 92 ? -5.651 -4.977 -1.976 1.00 98.38 92 PHE A C 1
ATOM 725 O O . PHE A 1 92 ? -5.920 -6.117 -1.583 1.00 98.38 92 PHE A O 1
ATOM 732 N N . GLY A 1 93 ? -5.958 -4.530 -3.196 1.00 96.06 93 GLY A N 1
ATOM 733 C CA . GLY A 1 93 ? -6.638 -5.328 -4.219 1.00 96.06 93 GLY A CA 1
ATOM 734 C C . GLY A 1 93 ? -6.802 -4.620 -5.553 1.00 96.06 93 GLY A C 1
ATOM 735 O O . GLY A 1 93 ? -6.721 -3.370 -5.582 1.00 96.06 93 GLY A O 1
#